Protein AF-A0AAD9V1A2-F1 (afdb_monomer_lite)

Foldseek 3Di:
DWDFDADPNDTDTDDPLNVVVVVLVVVLVVLVVQLVVLVVVLVCLVVPPDDPVVSVVVNVVSVVVNVVSVVVNLVSLLVVLVCVLVVSDDVVVNVVLLVVLVVVVDDSSVVSNVSSCVSCVVVLPDPVND

Structure (mmCIF, N/CA/C/O backbone):
data_AF-A0AAD9V1A2-F1
#
_entry.id   AF-A0AAD9V1A2-F1
#
loop_
_atom_site.group_PDB
_atom_site.id
_atom_site.type_symbol
_atom_site.label_atom_id
_atom_site.label_alt_id
_atom_site.label_comp_id
_atom_site.label_asym_id
_atom_site.label_entity_id
_atom_site.label_seq_id
_atom_site.pdbx_PDB_ins_code
_atom_site.Cartn_x
_atom_site.Cartn_y
_atom_site.Cartn_z
_atom_site.occupancy
_atom_site.B_iso_or_equiv
_atom_site.auth_seq_id
_atom_site.auth_comp_id
_atom_site.auth_asym_id
_atom_site.auth_atom_id
_atom_site.pdbx_PDB_model_num
ATOM 1 N N . LYS A 1 1 ? 13.854 -19.618 -16.081 1.00 59.56 1 LYS A N 1
ATOM 2 C CA . LYS A 1 1 ? 13.658 -21.042 -16.451 1.00 59.56 1 LYS A CA 1
ATOM 3 C C . LYS A 1 1 ? 12.156 -21.310 -16.576 1.00 59.56 1 LYS A C 1
ATOM 5 O O . LYS A 1 1 ? 11.429 -20.964 -15.648 1.00 59.56 1 LYS A O 1
ATOM 10 N N . LYS A 1 2 ? 11.681 -21.792 -17.730 1.00 68.19 2 LYS A N 1
ATOM 11 C CA . LYS A 1 2 ? 10.292 -22.248 -17.911 1.00 68.19 2 LYS A CA 1
ATOM 12 C C . LYS A 1 2 ? 10.254 -23.739 -17.581 1.00 68.19 2 LYS A C 1
ATOM 14 O O . LYS A 1 2 ? 11.145 -24.463 -18.012 1.00 68.19 2 LYS A O 1
ATOM 19 N N . VAL A 1 3 ? 9.283 -24.157 -16.782 1.00 76.81 3 VAL A N 1
ATOM 20 C CA . VAL A 1 3 ? 9.030 -25.558 -16.440 1.00 76.81 3 VAL A CA 1
ATOM 21 C C . VAL A 1 3 ? 7.668 -25.905 -17.019 1.00 76.81 3 VAL A C 1
ATOM 23 O O . VAL A 1 3 ? 6.683 -25.219 -16.740 1.00 76.81 3 VAL A O 1
ATOM 26 N N . VAL A 1 4 ? 7.623 -26.934 -17.858 1.00 75.62 4 VAL A N 1
ATOM 27 C CA . VAL A 1 4 ? 6.372 -27.445 -18.418 1.00 75.62 4 VAL A CA 1
ATOM 28 C C . VAL A 1 4 ? 5.762 -28.375 -17.379 1.00 75.62 4 VAL A C 1
ATOM 30 O O . VAL A 1 4 ? 6.415 -29.320 -16.943 1.00 75.62 4 VAL A O 1
ATOM 33 N N . VAL A 1 5 ? 4.534 -28.089 -16.953 1.00 74.06 5 VAL A N 1
ATOM 34 C CA . VAL A 1 5 ? 3.785 -28.939 -16.022 1.00 74.06 5 VAL A CA 1
ATOM 35 C C . VAL A 1 5 ? 2.540 -29.441 -16.734 1.00 74.06 5 VAL A C 1
ATOM 37 O O . VAL A 1 5 ? 1.787 -28.654 -17.308 1.00 74.06 5 VAL A O 1
ATOM 40 N N . GLU A 1 6 ? 2.328 -30.750 -16.709 1.00 71.06 6 GLU A N 1
ATOM 41 C CA . GLU A 1 6 ? 1.170 -31.402 -17.313 1.00 71.06 6 GLU A CA 1
ATOM 42 C C . GLU A 1 6 ? 0.162 -31.727 -16.205 1.00 71.06 6 GLU A C 1
ATOM 44 O O . GLU A 1 6 ? 0.483 -32.415 -15.238 1.00 71.06 6 GLU A O 1
ATOM 49 N N . LYS A 1 7 ? -1.042 -31.155 -16.297 1.00 68.31 7 LYS A N 1
ATOM 50 C CA . LYS A 1 7 ? -2.146 -31.415 -15.362 1.00 68.31 7 LYS A CA 1
ATOM 51 C C . LYS A 1 7 ? -3.432 -31.557 -16.176 1.00 68.31 7 LYS A C 1
ATOM 53 O O . LYS A 1 7 ? -3.716 -30.686 -16.998 1.00 68.31 7 LYS A O 1
ATOM 58 N N . ASP A 1 8 ? -4.159 -32.657 -15.992 1.00 74.56 8 ASP A N 1
ATOM 59 C CA . ASP A 1 8 ? -5.384 -33.006 -16.739 1.00 74.56 8 ASP A CA 1
ATOM 60 C C . ASP A 1 8 ? -5.214 -32.989 -18.273 1.00 74.56 8 ASP A C 1
ATOM 62 O O . ASP A 1 8 ? -6.032 -32.432 -19.004 1.00 74.56 8 ASP A O 1
ATOM 66 N N . GLY A 1 9 ? -4.094 -33.523 -18.778 1.00 72.88 9 GLY A N 1
ATOM 67 C CA . GLY A 1 9 ? -3.799 -33.574 -20.220 1.00 72.88 9 GLY A CA 1
ATOM 68 C C . GLY A 1 9 ? -3.498 -32.215 -20.868 1.00 72.88 9 GLY A C 1
ATOM 69 O O . GLY A 1 9 ? -3.314 -32.133 -22.080 1.00 72.88 9 GLY A O 1
ATOM 70 N N . ARG A 1 10 ? -3.426 -31.128 -20.083 1.00 64.00 10 ARG A N 1
ATOM 71 C CA . ARG A 1 10 ? -3.040 -29.795 -20.562 1.00 64.00 10 ARG A CA 1
ATOM 72 C C . ARG A 1 10 ? -1.620 -29.461 -20.112 1.00 64.00 10 ARG A C 1
ATOM 74 O O . ARG A 1 10 ? -1.360 -29.288 -18.920 1.00 64.00 10 ARG A O 1
ATOM 81 N N . LYS A 1 11 ? -0.710 -29.294 -21.076 1.00 72.00 11 LYS A N 1
ATOM 82 C CA . LYS A 1 11 ? 0.636 -28.751 -20.841 1.00 72.00 11 LYS A CA 1
ATOM 83 C C . LYS A 1 11 ? 0.536 -27.255 -20.550 1.00 72.00 11 LYS A C 1
ATOM 85 O O . LYS A 1 11 ? 0.084 -26.478 -21.389 1.00 72.00 11 LYS A O 1
ATOM 90 N N . LYS A 1 12 ? 0.940 -26.839 -19.349 1.00 75.69 12 LYS A N 1
ATOM 91 C CA . LYS A 1 12 ? 1.063 -25.429 -18.962 1.00 75.69 12 LYS A CA 1
ATOM 92 C C . LYS A 1 12 ? 2.522 -25.085 -18.723 1.00 75.69 12 LYS A C 1
ATOM 94 O O . LYS A 1 12 ? 3.166 -25.640 -17.836 1.00 75.69 12 LYS A O 1
ATOM 99 N N . ASP A 1 13 ? 2.988 -24.069 -19.434 1.00 77.69 13 ASP A N 1
ATOM 100 C CA . ASP A 1 13 ? 4.250 -23.418 -19.118 1.00 77.69 13 ASP A CA 1
ATOM 101 C C . ASP A 1 13 ? 4.099 -22.605 -17.830 1.00 77.69 13 ASP A C 1
ATOM 103 O O . ASP A 1 13 ? 3.322 -21.637 -17.741 1.00 77.69 13 ASP A O 1
ATOM 107 N N . ILE A 1 14 ? 4.864 -23.001 -16.820 1.00 78.62 14 ILE A N 1
ATOM 108 C CA . ILE A 1 14 ? 4.979 -22.308 -15.546 1.00 78.62 14 ILE A CA 1
ATOM 109 C C . ILE A 1 14 ? 6.377 -21.698 -15.465 1.00 78.62 14 ILE A C 1
ATOM 111 O O . ILE A 1 14 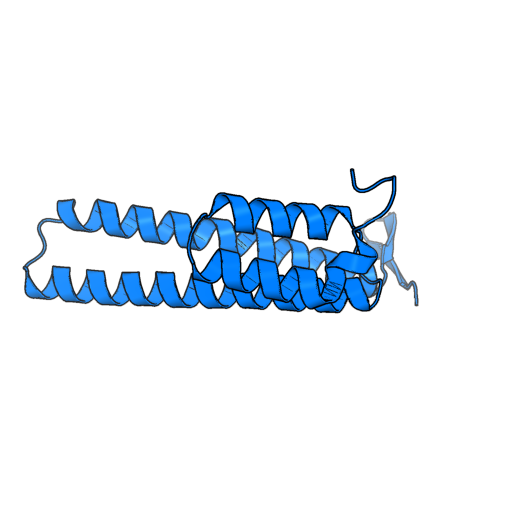? 7.393 -22.334 -15.736 1.00 78.62 14 ILE A O 1
ATOM 115 N N . SER A 1 15 ? 6.442 -20.420 -15.106 1.00 82.19 15 SER A N 1
ATOM 116 C CA . SER A 1 15 ? 7.697 -19.731 -14.822 1.00 82.19 15 SER A CA 1
ATOM 117 C C . SER A 1 15 ? 7.659 -19.193 -13.401 1.00 82.19 15 SER A C 1
ATOM 119 O O . SER A 1 15 ? 6.589 -18.848 -12.895 1.00 82.19 15 SER A O 1
ATOM 121 N N . PHE A 1 16 ? 8.829 -19.076 -12.770 1.00 77.62 16 PHE A N 1
ATOM 122 C CA . PHE A 1 16 ? 8.949 -18.438 -11.457 1.00 77.62 16 PHE A CA 1
ATOM 123 C C . PHE A 1 16 ? 8.300 -17.047 -11.449 1.00 77.62 16 PHE A C 1
ATOM 125 O O . PHE A 1 16 ? 7.512 -16.739 -10.562 1.00 77.62 16 PHE A O 1
ATOM 132 N N . ARG A 1 17 ? 8.515 -16.264 -12.518 1.00 75.19 17 ARG A N 1
ATOM 133 C CA . ARG A 1 17 ? 7.853 -14.970 -12.737 1.00 75.19 17 ARG A CA 1
ATOM 134 C C . ARG A 1 17 ? 6.327 -15.082 -12.653 1.00 75.19 17 ARG A C 1
ATOM 136 O O . ARG A 1 17 ? 5.707 -14.296 -11.954 1.00 75.19 17 ARG A O 1
ATOM 143 N N . LYS A 1 18 ? 5.719 -16.067 -13.323 1.00 78.19 18 LYS A N 1
ATOM 144 C CA . LYS A 1 18 ? 4.261 -16.281 -13.316 1.00 78.19 18 LYS A CA 1
ATOM 145 C C . LYS A 1 18 ? 3.737 -16.704 -11.941 1.00 78.19 18 LYS A C 1
ATOM 147 O O . LYS A 1 18 ? 2.662 -16.265 -11.550 1.00 78.19 18 LYS A O 1
ATOM 152 N N . ILE A 1 19 ? 4.478 -17.536 -11.205 1.00 82.44 19 ILE A N 1
ATOM 153 C CA . ILE A 1 19 ? 4.111 -17.931 -9.834 1.00 82.44 19 ILE A CA 1
ATOM 154 C C . ILE A 1 19 ? 4.161 -16.717 -8.905 1.00 82.44 19 ILE A C 1
ATOM 156 O O . ILE A 1 19 ? 3.186 -16.462 -8.201 1.00 82.44 19 ILE A O 1
ATOM 160 N N . LEU A 1 20 ? 5.264 -15.963 -8.942 1.00 75.00 20 LEU A N 1
ATOM 161 C CA . LEU A 1 20 ? 5.451 -14.773 -8.119 1.00 75.00 20 LEU A CA 1
ATOM 162 C C . LEU A 1 20 ? 4.359 -13.740 -8.409 1.00 75.00 20 LEU A C 1
ATOM 164 O O . LEU A 1 20 ? 3.678 -13.314 -7.487 1.00 75.00 20 LEU A O 1
ATOM 168 N N . LEU A 1 21 ? 4.106 -13.444 -9.688 1.00 73.88 21 LEU A N 1
ATOM 169 C CA . LEU A 1 21 ? 3.029 -12.552 -10.128 1.00 73.88 21 LEU A CA 1
ATOM 170 C C . LEU A 1 21 ? 1.660 -12.977 -9.591 1.00 73.88 21 LEU A C 1
ATOM 172 O O . LEU A 1 21 ? 0.952 -12.173 -8.992 1.00 73.88 21 LEU A O 1
ATOM 176 N N . ASN A 1 22 ? 1.296 -14.250 -9.765 1.00 77.19 22 ASN A N 1
ATOM 177 C CA . ASN A 1 22 ? 0.015 -14.767 -9.288 1.00 77.19 22 ASN A CA 1
ATOM 178 C C . ASN A 1 22 ? -0.106 -14.684 -7.763 1.00 77.19 22 ASN A C 1
ATOM 180 O O . ASN A 1 22 ? -1.202 -14.471 -7.247 1.00 77.19 22 ASN A O 1
ATOM 184 N N . ARG A 1 23 ? 0.999 -14.884 -7.034 1.00 78.81 23 ARG A N 1
ATOM 185 C CA . ARG A 1 23 ? 1.022 -14.756 -5.577 1.00 78.81 23 ARG A CA 1
ATOM 186 C C . ARG A 1 23 ? 0.862 -13.294 -5.165 1.00 78.81 23 ARG A C 1
ATOM 188 O O . ARG A 1 23 ? -0.049 -13.013 -4.397 1.00 78.81 23 ARG A O 1
ATOM 195 N N . CYS A 1 24 ? 1.653 -12.382 -5.730 1.00 71.31 24 CYS A N 1
ATOM 196 C CA . CYS A 1 24 ? 1.557 -10.942 -5.480 1.00 71.31 24 CYS A CA 1
ATOM 197 C C . CYS A 1 24 ? 0.143 -10.415 -5.760 1.00 71.31 24 CYS A C 1
ATOM 199 O O . CYS A 1 24 ? -0.424 -9.712 -4.931 1.00 71.31 24 CYS A O 1
ATOM 201 N N . GLN A 1 25 ? -0.472 -10.821 -6.876 1.00 69.69 25 GLN A N 1
ATOM 202 C CA . GLN A 1 25 ? -1.823 -10.384 -7.231 1.00 69.69 25 GLN A CA 1
ATOM 203 C C . GLN A 1 25 ? -2.893 -10.914 -6.264 1.00 69.69 25 GLN A C 1
ATOM 205 O O . GLN A 1 25 ? -3.870 -10.218 -5.990 1.00 69.69 25 GLN A O 1
ATOM 210 N N . LYS A 1 26 ? -2.732 -12.138 -5.746 1.00 75.25 26 LYS A N 1
ATOM 211 C CA . LYS A 1 26 ? -3.640 -12.694 -4.732 1.00 75.25 26 LYS A CA 1
ATOM 212 C C . LYS A 1 26 ? -3.522 -11.963 -3.400 1.00 75.25 26 LYS A C 1
ATOM 214 O O . LYS A 1 26 ? -4.555 -11.651 -2.820 1.00 75.25 26 LYS A O 1
ATOM 219 N N . GLU A 1 27 ? -2.303 -11.697 -2.936 1.00 71.38 27 GLU A N 1
ATOM 220 C CA . GLU A 1 27 ? -2.084 -10.985 -1.669 1.00 71.38 27 GLU A CA 1
ATOM 221 C C . GLU A 1 27 ? -2.617 -9.544 -1.755 1.00 71.38 27 GLU A C 1
ATOM 223 O O . GLU A 1 27 ? -3.433 -9.160 -0.925 1.00 71.38 27 GLU A O 1
ATOM 228 N N . PHE A 1 28 ? -2.318 -8.813 -2.839 1.00 68.06 28 PHE A N 1
ATOM 229 C CA . PHE A 1 28 ? -2.833 -7.452 -3.054 1.00 68.06 28 PHE A CA 1
ATOM 230 C C . PHE A 1 28 ? -4.372 -7.383 -3.036 1.00 68.06 28 PHE A C 1
ATOM 232 O O . PHE A 1 28 ? -4.965 -6.549 -2.356 1.00 68.06 28 PHE A O 1
ATOM 239 N N . LYS A 1 29 ? -5.050 -8.297 -3.747 1.00 69.25 29 LYS A N 1
ATOM 240 C CA . LYS A 1 29 ? -6.525 -8.337 -3.783 1.00 69.25 29 LYS A CA 1
ATOM 241 C C . LYS A 1 29 ? -7.146 -8.736 -2.444 1.00 69.25 29 LYS A C 1
ATOM 243 O O . LYS A 1 29 ? -8.232 -8.263 -2.122 1.00 69.25 29 LYS A O 1
ATOM 248 N N . LYS A 1 30 ? -6.486 -9.615 -1.686 1.00 70.06 30 LYS A N 1
ATOM 249 C CA . LYS A 1 30 ? -6.959 -10.085 -0.378 1.00 70.06 30 LYS A CA 1
ATOM 250 C C . LYS A 1 30 ? -6.938 -8.967 0.668 1.00 70.06 30 LYS A C 1
ATOM 252 O O . LYS A 1 30 ? -7.799 -8.947 1.541 1.00 70.06 30 LYS A O 1
ATOM 257 N N . GLU A 1 31 ? -5.993 -8.036 0.587 1.00 63.03 31 GLU A N 1
ATOM 258 C CA . GLU A 1 31 ? -5.879 -6.950 1.568 1.00 63.03 31 GLU A CA 1
ATOM 259 C C . GLU A 1 31 ? -6.935 -5.854 1.399 1.00 63.03 31 GLU A C 1
ATOM 261 O O . GLU A 1 31 ? -7.469 -5.377 2.402 1.00 63.03 31 GLU A O 1
ATOM 266 N N . ASN A 1 32 ? -7.333 -5.531 0.164 1.00 60.78 32 ASN A N 1
ATOM 267 C CA . ASN A 1 32 ? -8.362 -4.512 -0.086 1.00 60.78 32 ASN A CA 1
ATOM 268 C C . ASN A 1 32 ? -9.743 -4.873 0.497 1.00 60.78 32 ASN A C 1
ATOM 270 O O . ASN A 1 32 ? -10.552 -3.979 0.739 1.00 60.78 32 ASN A O 1
ATOM 274 N N . SER A 1 33 ? -10.026 -6.155 0.763 1.00 66.69 33 SER A N 1
ATOM 275 C CA . SER A 1 33 ? -11.268 -6.561 1.437 1.00 66.69 33 SER A CA 1
ATOM 276 C C . SER A 1 33 ? -11.203 -6.456 2.961 1.00 66.69 33 SER A C 1
ATOM 278 O O . SER A 1 33 ? -12.234 -6.262 3.594 1.00 66.69 33 SER A O 1
ATOM 280 N N . ILE A 1 34 ? -10.016 -6.579 3.563 1.00 70.25 34 ILE A N 1
ATOM 281 C CA . ILE A 1 34 ? -9.869 -6.670 5.024 1.00 70.25 34 ILE A CA 1
ATOM 282 C C . ILE A 1 34 ? -10.169 -5.324 5.683 1.00 70.25 34 ILE A C 1
ATOM 284 O O . ILE A 1 34 ? -10.946 -5.268 6.630 1.00 70.25 34 ILE A O 1
ATOM 288 N N . GLU A 1 35 ? -9.607 -4.239 5.151 1.00 69.25 35 GLU A N 1
ATOM 289 C CA . GLU A 1 35 ? -9.830 -2.885 5.670 1.00 69.25 35 GLU A CA 1
ATOM 290 C C . GLU A 1 35 ? -11.317 -2.504 5.624 1.00 69.25 35 GLU A C 1
ATOM 292 O O . GLU A 1 35 ? -11.870 -2.016 6.607 1.00 69.25 35 GLU A O 1
ATOM 297 N N . LYS A 1 36 ? -11.998 -2.833 4.517 1.00 74.88 36 LYS A N 1
ATOM 298 C CA . LYS A 1 36 ? -13.438 -2.606 4.365 1.00 74.88 36 LYS A CA 1
ATOM 299 C C . LYS A 1 36 ? -14.251 -3.393 5.398 1.00 74.88 36 LYS A C 1
ATOM 301 O O . LYS A 1 36 ? -15.076 -2.805 6.087 1.00 74.88 36 LYS A O 1
ATOM 306 N N . THR A 1 37 ? -13.967 -4.686 5.565 1.00 78.94 37 THR A N 1
ATOM 307 C CA . THR A 1 37 ? -14.654 -5.533 6.553 1.00 78.94 37 THR A CA 1
ATOM 308 C C . THR A 1 37 ? -14.421 -5.067 7.992 1.00 78.94 37 THR A C 1
ATOM 310 O O . THR A 1 37 ? -15.317 -5.185 8.823 1.00 78.94 37 THR A O 1
ATOM 313 N N . ILE A 1 38 ? -13.236 -4.548 8.324 1.00 76.75 38 ILE A N 1
ATOM 314 C CA . ILE A 1 38 ? -12.969 -4.039 9.676 1.00 76.75 38 ILE A CA 1
ATOM 315 C C . ILE A 1 38 ? -13.706 -2.713 9.914 1.00 76.75 38 ILE A C 1
ATOM 317 O O . ILE A 1 38 ? -14.286 -2.534 10.983 1.00 76.75 38 ILE A O 1
ATOM 321 N N . ASN A 1 39 ? -13.755 -1.822 8.920 1.00 75.88 39 ASN A N 1
ATOM 322 C CA . ASN A 1 39 ? -14.507 -0.568 9.019 1.00 75.88 39 ASN A CA 1
ATOM 323 C C . ASN A 1 39 ? -16.021 -0.804 9.151 1.00 75.88 39 ASN A C 1
ATOM 325 O O . ASN A 1 39 ? -16.670 -0.147 9.961 1.00 75.88 39 ASN A O 1
ATOM 329 N N . GLU A 1 40 ? -16.572 -1.778 8.420 1.00 83.12 40 GLU A N 1
ATOM 330 C CA . GLU A 1 40 ? -17.968 -2.218 8.575 1.00 83.12 40 GLU A CA 1
ATOM 331 C C . GLU A 1 40 ? -18.225 -2.733 10.003 1.00 83.12 40 GLU A C 1
ATOM 333 O O . GLU A 1 40 ? -19.148 -2.278 10.673 1.00 83.12 40 GLU A O 1
ATOM 338 N N . LYS A 1 41 ? -17.337 -3.584 10.536 1.00 82.06 41 LYS A N 1
ATOM 339 C CA . LYS A 1 41 ? -17.435 -4.072 11.923 1.00 82.06 41 LYS A CA 1
ATOM 340 C C . LYS A 1 41 ? -17.347 -2.958 12.970 1.00 82.06 41 LYS A C 1
ATOM 342 O O . LYS A 1 41 ? -18.018 -3.048 13.995 1.00 82.06 41 LYS A O 1
ATOM 347 N N . LEU A 1 42 ? -16.524 -1.932 12.741 1.00 78.12 42 LEU A N 1
ATOM 348 C CA . LEU A 1 42 ? -16.439 -0.758 13.618 1.00 78.12 42 LEU A CA 1
ATOM 349 C C . LEU A 1 42 ? -17.753 0.029 13.638 1.00 78.12 42 LEU A C 1
ATOM 351 O O . LEU A 1 42 ? -18.169 0.471 14.707 1.00 78.12 42 LEU A O 1
ATOM 355 N N . ALA A 1 43 ? -18.410 0.183 12.485 1.00 79.25 43 ALA A N 1
ATOM 356 C CA . ALA A 1 43 ? -19.714 0.835 12.399 1.00 79.25 43 ALA A CA 1
ATOM 357 C C . ALA A 1 43 ? -20.804 0.021 13.120 1.00 79.25 43 ALA A C 1
ATOM 359 O O . ALA A 1 43 ? -21.614 0.585 13.857 1.00 79.25 43 ALA A O 1
ATOM 360 N N . ASP A 1 44 ? -20.775 -1.306 12.983 1.00 83.69 44 ASP A N 1
ATOM 361 C CA . ASP A 1 44 ? -21.764 -2.201 13.591 1.00 83.69 44 ASP A CA 1
ATOM 362 C C . ASP A 1 44 ? -21.618 -2.341 15.114 1.00 83.69 44 ASP A C 1
ATOM 364 O O . ASP A 1 44 ? -22.598 -2.632 15.801 1.00 83.69 44 ASP A O 1
ATOM 368 N N . LEU A 1 45 ? -20.418 -2.126 15.670 1.00 81.44 45 LEU A N 1
ATOM 369 C CA . LEU A 1 45 ? -20.164 -2.229 17.114 1.00 81.44 45 LEU A CA 1
ATOM 370 C C . LEU A 1 45 ? -21.048 -1.301 17.953 1.00 81.44 45 LEU A C 1
ATOM 372 O O . LEU A 1 45 ? -21.445 -1.677 19.055 1.00 81.44 45 LEU A O 1
ATOM 376 N N . VAL A 1 46 ? -21.382 -0.117 17.430 1.00 72.31 46 VAL A N 1
ATOM 377 C CA . VAL A 1 46 ? -22.210 0.879 18.131 1.00 72.31 46 VAL A CA 1
ATOM 378 C C . VAL A 1 46 ? -23.634 0.355 18.368 1.00 72.31 46 VAL A C 1
ATOM 380 O O . VAL A 1 46 ? -24.280 0.731 19.341 1.00 72.31 46 VAL A O 1
ATOM 383 N N . ASN A 1 47 ? -24.100 -0.583 17.539 1.00 78.50 47 ASN A N 1
ATOM 384 C CA . ASN A 1 47 ? -25.452 -1.139 17.608 1.00 78.50 47 ASN A CA 1
ATOM 385 C C . ASN A 1 47 ? -25.562 -2.400 18.487 1.00 78.50 47 ASN A C 1
ATOM 387 O O . ASN A 1 47 ? -26.650 -2.952 18.631 1.00 78.50 47 ASN A O 1
ATOM 391 N N . GLN A 1 48 ? -24.462 -2.882 19.079 1.00 81.56 48 GLN A N 1
ATOM 392 C CA . GLN A 1 48 ? -24.434 -4.169 19.794 1.00 81.56 48 GLN A CA 1
ATOM 393 C C . GLN A 1 48 ? -24.874 -4.094 21.266 1.00 81.56 48 GLN A C 1
ATOM 395 O O . GLN A 1 48 ? -24.893 -5.124 21.937 1.00 81.56 48 GLN A O 1
ATOM 400 N N . GLY A 1 49 ? -25.215 -2.908 21.787 1.00 80.62 49 GLY A N 1
ATOM 401 C CA . GLY A 1 49 ? -25.688 -2.751 23.172 1.00 80.62 49 GLY A CA 1
ATOM 402 C C . GLY A 1 49 ? -24.677 -3.205 24.235 1.00 80.62 49 GLY A C 1
ATOM 403 O O . GLY A 1 49 ? -25.068 -3.646 25.315 1.00 80.62 49 GLY A O 1
ATOM 404 N N . LEU A 1 50 ? -23.381 -3.152 23.915 1.00 83.69 50 LEU A N 1
ATOM 405 C CA . LEU A 1 50 ? -22.297 -3.556 24.809 1.00 83.69 50 LEU A CA 1
ATOM 406 C C . LEU A 1 50 ? -22.143 -2.572 25.974 1.00 83.69 50 LEU A C 1
ATOM 408 O O . LEU A 1 50 ? -22.462 -1.389 25.859 1.00 83.69 50 LEU A O 1
ATOM 412 N N . LYS A 1 51 ? -21.587 -3.057 27.089 1.00 88.38 51 LYS A N 1
ATOM 413 C CA . LYS A 1 51 ? -21.133 -2.181 28.177 1.00 88.38 51 LYS A CA 1
ATOM 414 C C . LYS A 1 51 ? -19.991 -1.291 27.683 1.00 88.38 51 LYS A C 1
ATOM 416 O O . LYS A 1 51 ? -19.164 -1.746 26.895 1.00 88.38 51 LYS A O 1
ATOM 421 N N . GLU A 1 52 ? -19.910 -0.069 28.206 1.00 86.81 52 GLU A N 1
ATOM 422 C CA . GLU A 1 52 ? -18.950 0.952 27.758 1.00 86.81 52 GLU A CA 1
ATOM 423 C C . GLU A 1 52 ? -17.498 0.445 27.739 1.00 86.81 52 GLU A C 1
ATOM 425 O O . GLU A 1 52 ? -16.811 0.569 26.731 1.00 86.81 52 GLU A O 1
ATOM 430 N N . GLU A 1 53 ? -17.044 -0.221 28.805 1.00 89.38 53 GLU A N 1
ATOM 431 C CA . GLU A 1 53 ? -15.676 -0.761 28.882 1.00 89.38 53 GLU A CA 1
ATOM 432 C C . GLU A 1 53 ? -15.384 -1.812 27.798 1.00 89.38 53 GLU A C 1
ATOM 434 O O . GLU A 1 53 ? -14.305 -1.828 27.201 1.00 89.38 53 GLU A O 1
ATOM 439 N N . GLU A 1 54 ? -16.351 -2.686 27.511 1.00 89.25 54 GLU A N 1
ATOM 440 C CA . GLU A 1 54 ? -16.206 -3.724 26.490 1.00 89.25 54 GLU A CA 1
ATOM 441 C C . GLU A 1 54 ? -16.253 -3.126 25.078 1.00 89.25 54 GLU A C 1
ATOM 443 O O . GLU A 1 54 ? -15.488 -3.539 24.203 1.00 89.25 54 GLU A O 1
ATOM 448 N N . LEU A 1 55 ? -17.105 -2.119 24.866 1.00 87.81 55 LEU A N 1
ATOM 449 C CA . LEU A 1 55 ? -17.191 -1.379 23.613 1.00 87.81 55 LEU A CA 1
ATOM 450 C C . LEU A 1 55 ? -15.870 -0.666 23.301 1.00 87.81 55 LEU A C 1
ATOM 452 O O . LEU A 1 55 ? -15.350 -0.808 22.192 1.00 87.81 55 LEU A O 1
ATOM 456 N N . GLN A 1 56 ? -15.300 0.046 24.278 1.00 88.50 56 GLN A N 1
ATOM 457 C CA . GLN A 1 56 ? -14.019 0.737 24.113 1.00 88.50 56 GLN A CA 1
ATOM 458 C C . GLN A 1 56 ? -12.889 -0.247 23.812 1.00 88.50 56 GLN A C 1
ATOM 460 O O . GLN A 1 56 ? -12.131 -0.039 22.864 1.00 88.50 56 GLN A O 1
ATOM 465 N N . LYS A 1 57 ? -12.818 -1.368 24.541 1.00 90.88 57 LYS A N 1
ATOM 466 C CA . LYS A 1 57 ? -11.816 -2.407 24.281 1.00 90.88 57 LYS A CA 1
ATOM 467 C C . LYS A 1 57 ? -11.925 -2.964 22.858 1.00 90.88 57 LYS A C 1
ATOM 469 O O . LYS A 1 57 ? -10.930 -3.010 22.142 1.00 90.88 57 LYS A O 1
ATOM 474 N N . ARG A 1 58 ? -13.133 -3.334 22.413 1.00 88.56 58 ARG A N 1
ATOM 475 C CA . ARG A 1 58 ? -13.344 -3.851 21.048 1.00 88.56 58 ARG A CA 1
ATOM 476 C C . ARG A 1 58 ? -13.025 -2.809 19.976 1.00 88.56 58 ARG A C 1
ATOM 478 O O . ARG A 1 58 ? -12.530 -3.172 18.912 1.00 88.56 58 ARG A O 1
ATOM 485 N N . LYS A 1 59 ? -13.297 -1.529 20.240 1.00 86.56 59 LYS A N 1
ATOM 486 C CA . LYS A 1 59 ? -12.965 -0.435 19.322 1.00 86.56 59 LYS A CA 1
ATOM 487 C C . LYS A 1 59 ? -11.453 -0.300 19.142 1.00 86.56 59 LYS A C 1
ATOM 489 O O . LYS A 1 59 ? -11.008 -0.220 18.001 1.00 86.56 59 LYS A O 1
ATOM 494 N N . ILE A 1 60 ? -10.688 -0.339 20.235 1.00 90.00 60 ILE A N 1
ATOM 495 C CA . ILE A 1 60 ? -9.217 -0.312 20.203 1.00 90.00 60 ILE A CA 1
ATOM 496 C C . ILE A 1 60 ? -8.682 -1.524 19.428 1.00 90.00 60 ILE A C 1
ATOM 498 O O . ILE A 1 60 ? -7.935 -1.350 18.468 1.00 90.00 60 ILE A O 1
ATOM 502 N N . ASP A 1 61 ? -9.145 -2.735 19.755 1.00 90.06 61 ASP A N 1
ATOM 503 C CA . ASP A 1 61 ? -8.697 -3.968 19.089 1.00 90.06 61 ASP A CA 1
ATOM 504 C C . ASP A 1 61 ? -8.966 -3.949 17.572 1.00 90.06 61 ASP A C 1
ATOM 506 O O . ASP A 1 61 ? -8.163 -4.453 16.779 1.00 90.06 61 ASP A O 1
ATOM 510 N N . LEU A 1 62 ? -10.102 -3.389 17.136 1.00 87.00 62 LEU A N 1
ATOM 511 C CA . LEU A 1 62 ? -10.403 -3.244 15.710 1.00 87.00 62 LEU A CA 1
ATOM 512 C C . LEU A 1 62 ? -9.575 -2.139 15.054 1.00 87.00 62 LEU A C 1
ATOM 514 O O . LEU A 1 62 ? -9.105 -2.341 13.936 1.00 87.00 62 LEU A O 1
ATOM 518 N N . GLN A 1 63 ? -9.370 -0.999 15.718 1.00 85.25 63 GLN A N 1
ATOM 519 C CA . GLN A 1 63 ? -8.506 0.069 15.207 1.00 85.25 63 GLN A CA 1
ATOM 520 C C . GLN A 1 63 ? -7.073 -0.433 14.994 1.00 85.25 63 GLN A C 1
ATOM 522 O O . GLN A 1 63 ? -6.501 -0.209 13.926 1.00 85.25 63 GLN A O 1
ATOM 527 N N . ASP A 1 64 ? -6.527 -1.203 15.934 1.00 89.75 64 ASP A N 1
ATOM 528 C CA . ASP A 1 64 ? -5.209 -1.825 15.792 1.00 89.75 64 ASP A CA 1
ATOM 529 C C . ASP A 1 64 ? -5.143 -2.775 14.589 1.00 89.75 64 ASP A C 1
ATOM 531 O O . ASP A 1 64 ? -4.161 -2.774 13.835 1.00 89.75 64 ASP A O 1
ATOM 535 N N . GLN A 1 65 ? -6.207 -3.547 14.346 1.00 87.50 65 GLN A N 1
ATOM 536 C CA . GLN A 1 65 ? -6.307 -4.398 13.158 1.00 87.50 65 GLN A CA 1
ATOM 537 C C . GLN A 1 65 ? -6.354 -3.584 11.860 1.00 87.50 65 GLN A C 1
ATOM 539 O O . GLN A 1 65 ? -5.693 -3.975 10.894 1.00 87.50 65 GLN A O 1
ATOM 544 N N . VAL A 1 66 ? -7.066 -2.447 11.828 1.00 83.81 66 VAL A N 1
ATOM 545 C CA . VAL A 1 66 ? -7.048 -1.525 10.675 1.00 83.81 66 VAL A CA 1
ATOM 546 C C . VAL A 1 66 ? -5.628 -1.029 10.427 1.00 83.81 66 VAL A C 1
ATOM 548 O O . VAL A 1 66 ? -5.109 -1.177 9.320 1.00 83.81 66 VAL A O 1
ATOM 551 N N . HIS A 1 67 ? -4.963 -0.499 11.456 1.00 86.56 67 HIS A N 1
ATOM 552 C CA . HIS A 1 67 ? -3.601 0.019 11.336 1.00 86.56 67 HIS A CA 1
ATOM 553 C C . HIS A 1 67 ? -2.611 -1.059 10.881 1.00 86.56 67 HIS A C 1
ATOM 555 O O . HIS A 1 67 ? -1.725 -0.803 10.060 1.00 86.56 67 HIS A O 1
ATOM 561 N N . GLN A 1 68 ? -2.738 -2.290 11.378 1.00 88.06 68 GLN A N 1
ATOM 562 C CA . GLN A 1 68 ? -1.883 -3.395 10.952 1.00 88.06 68 GLN A CA 1
ATOM 563 C C . GLN A 1 68 ? -2.149 -3.808 9.498 1.00 88.06 68 GLN A C 1
ATOM 565 O O . GLN A 1 68 ? -1.192 -4.034 8.752 1.00 88.06 68 GLN A O 1
ATOM 570 N N . ALA A 1 69 ? -3.417 -3.876 9.083 1.00 84.56 69 ALA A N 1
ATOM 571 C CA . ALA A 1 69 ? -3.787 -4.170 7.702 1.00 84.56 69 ALA A CA 1
ATOM 572 C C . ALA A 1 69 ? -3.247 -3.094 6.749 1.00 84.56 69 ALA A C 1
ATOM 574 O O . ALA A 1 69 ? -2.582 -3.427 5.770 1.00 84.56 69 ALA A O 1
ATOM 575 N N . LYS A 1 70 ? -3.431 -1.812 7.085 1.00 86.31 70 LYS A N 1
ATOM 576 C CA . LYS A 1 70 ? -2.948 -0.682 6.285 1.00 86.31 70 LYS A CA 1
ATOM 577 C C . LYS A 1 70 ? -1.429 -0.701 6.121 1.00 86.31 70 LYS A C 1
ATOM 579 O O . LYS A 1 70 ? -0.939 -0.651 4.994 1.00 86.31 70 LYS A O 1
ATOM 584 N N . ARG A 1 71 ? -0.675 -0.872 7.216 1.00 89.38 71 ARG A N 1
ATOM 585 C CA . ARG A 1 71 ? 0.797 -0.988 7.162 1.00 89.38 71 ARG A CA 1
ATOM 586 C C . ARG A 1 71 ? 1.256 -2.109 6.234 1.00 89.38 71 ARG A C 1
ATOM 588 O O . ARG A 1 71 ? 2.205 -1.927 5.473 1.00 89.38 71 ARG A O 1
ATOM 595 N N . ARG A 1 72 ? 0.577 -3.257 6.271 1.00 87.38 72 ARG A N 1
ATOM 596 C CA . ARG A 1 72 ? 0.887 -4.391 5.395 1.00 87.38 72 ARG A CA 1
ATOM 597 C C . ARG A 1 72 ? 0.598 -4.066 3.930 1.00 87.38 72 ARG A C 1
ATOM 599 O O . ARG A 1 72 ? 1.459 -4.318 3.093 1.00 87.38 72 ARG A O 1
ATOM 606 N N . THR A 1 73 ? -0.545 -3.448 3.630 1.00 85.62 73 THR A N 1
ATOM 607 C CA . THR A 1 73 ? -0.893 -3.010 2.270 1.00 85.62 73 THR A CA 1
ATOM 608 C C . THR A 1 73 ? 0.142 -2.038 1.707 1.00 85.62 73 THR A C 1
ATOM 610 O O . THR A 1 73 ? 0.640 -2.246 0.600 1.00 85.62 73 THR A O 1
ATOM 613 N N . LEU A 1 74 ? 0.519 -1.006 2.469 1.00 89.75 74 LEU A N 1
ATOM 614 C CA . LEU A 1 74 ? 1.515 -0.024 2.029 1.00 89.75 74 LEU A CA 1
ATOM 615 C C . LEU A 1 74 ? 2.889 -0.676 1.808 1.00 89.75 74 LEU A C 1
ATOM 617 O O . LEU A 1 74 ? 3.520 -0.445 0.777 1.00 89.75 74 LEU A O 1
ATOM 621 N N . GLY A 1 75 ? 3.321 -1.555 2.719 1.00 91.38 75 GLY A N 1
ATOM 622 C CA . GLY A 1 75 ? 4.553 -2.331 2.554 1.00 91.38 75 GLY A CA 1
ATOM 623 C C . GLY A 1 75 ? 4.529 -3.235 1.316 1.00 91.38 75 GLY A C 1
ATOM 624 O O . GLY A 1 75 ? 5.518 -3.317 0.588 1.00 91.38 75 GLY A O 1
ATOM 625 N N . ASN A 1 76 ? 3.386 -3.856 1.020 1.00 87.25 76 ASN A N 1
ATOM 626 C CA . ASN A 1 76 ? 3.209 -4.675 -0.175 1.00 87.25 76 ASN A CA 1
ATOM 627 C C . ASN A 1 76 ? 3.299 -3.845 -1.460 1.00 87.25 76 ASN A C 1
ATOM 629 O O . ASN A 1 76 ? 3.928 -4.291 -2.418 1.00 87.25 76 ASN A O 1
ATOM 633 N N . ILE A 1 77 ? 2.747 -2.629 -1.484 1.00 89.75 77 ILE A N 1
ATOM 634 C CA . ILE A 1 77 ? 2.882 -1.723 -2.635 1.00 89.75 77 ILE A CA 1
ATOM 635 C C . ILE A 1 77 ? 4.348 -1.325 -2.859 1.00 89.75 77 ILE A C 1
ATOM 637 O O . ILE A 1 77 ? 4.824 -1.372 -3.995 1.00 89.75 77 ILE A O 1
ATOM 641 N N . GLN A 1 78 ? 5.094 -1.015 -1.794 1.00 92.62 78 GLN A N 1
ATOM 642 C CA . GLN A 1 78 ? 6.533 -0.734 -1.898 1.00 92.62 78 GLN A CA 1
ATOM 643 C C . GLN A 1 78 ? 7.305 -1.937 -2.453 1.00 92.62 78 GLN A C 1
ATOM 645 O O . GLN A 1 78 ? 8.097 -1.802 -3.385 1.00 92.62 78 GLN A O 1
ATOM 650 N N . PHE A 1 79 ? 7.018 -3.139 -1.949 1.00 90.50 79 PHE A N 1
ATOM 651 C CA . PHE A 1 79 ? 7.637 -4.368 -2.442 1.00 90.50 79 PHE A CA 1
ATOM 652 C C . PHE A 1 79 ? 7.334 -4.629 -3.928 1.00 90.50 79 PHE A C 1
ATOM 654 O O . PHE A 1 79 ? 8.219 -5.020 -4.688 1.00 90.50 79 PHE A O 1
ATOM 661 N N . ILE A 1 80 ? 6.099 -4.376 -4.368 1.00 87.31 80 ILE A N 1
ATOM 662 C CA . ILE A 1 80 ? 5.701 -4.455 -5.780 1.00 87.31 80 ILE A CA 1
ATOM 663 C C . ILE A 1 80 ? 6.526 -3.472 -6.629 1.00 87.31 80 ILE A C 1
ATOM 6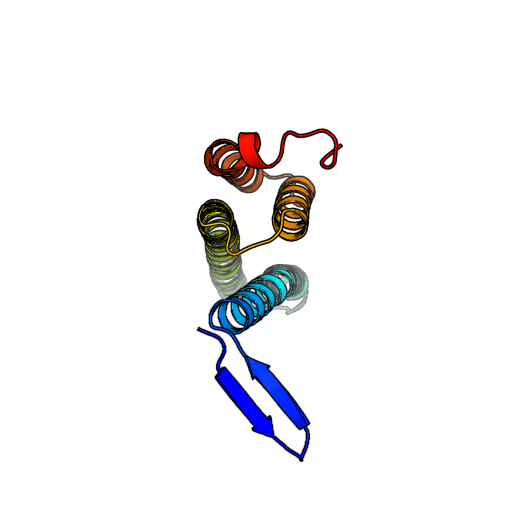65 O O . ILE A 1 80 ? 7.013 -3.860 -7.692 1.00 87.31 80 ILE A O 1
ATOM 669 N N . GLY A 1 81 ? 6.759 -2.247 -6.149 1.00 92.06 81 GLY A N 1
ATOM 670 C CA . GLY A 1 81 ? 7.658 -1.284 -6.795 1.00 92.06 81 GLY A CA 1
ATOM 671 C C . GLY A 1 81 ? 9.069 -1.836 -7.021 1.00 92.06 81 GLY A C 1
ATOM 672 O O . GLY A 1 81 ? 9.592 -1.771 -8.135 1.00 92.06 81 GLY A O 1
ATOM 673 N N . GLU A 1 82 ? 9.653 -2.481 -6.011 1.00 92.94 82 GLU A N 1
ATOM 674 C CA . GLU A 1 82 ? 10.973 -3.116 -6.136 1.00 92.94 82 GLU A CA 1
ATOM 675 C C . GLU A 1 82 ? 10.972 -4.281 -7.145 1.00 92.94 82 GLU A C 1
ATOM 677 O O . GLU A 1 82 ? 11.897 -4.428 -7.947 1.00 92.94 82 GLU A O 1
ATOM 682 N N . LEU A 1 83 ? 9.903 -5.084 -7.197 1.00 88.38 83 LEU A N 1
ATOM 683 C CA . LEU A 1 83 ? 9.761 -6.133 -8.217 1.00 88.38 83 LEU A CA 1
ATOM 684 C C . LEU A 1 83 ? 9.651 -5.559 -9.640 1.00 88.38 83 LEU A C 1
ATOM 686 O O . LEU A 1 83 ? 10.163 -6.154 -10.597 1.00 88.38 83 LEU A O 1
ATOM 690 N N . PHE A 1 84 ? 8.982 -4.416 -9.806 1.00 88.12 84 PHE A N 1
ATOM 691 C CA . PHE A 1 84 ? 8.905 -3.728 -11.094 1.00 88.12 84 PHE A CA 1
ATOM 692 C C . PHE A 1 84 ? 10.267 -3.194 -11.539 1.00 88.12 84 PHE A C 1
ATOM 694 O O . PHE A 1 84 ? 10.643 -3.389 -12.697 1.00 88.12 84 PHE A O 1
ATOM 701 N N . LYS A 1 85 ? 11.051 -2.627 -10.617 1.00 90.25 85 LYS A N 1
ATOM 702 C CA . LYS A 1 85 ? 12.435 -2.198 -10.870 1.00 90.25 85 LYS A CA 1
ATOM 703 C C . LYS A 1 85 ? 13.311 -3.344 -11.389 1.00 90.25 85 LYS A C 1
ATOM 705 O O . LYS A 1 85 ? 14.100 -3.158 -12.312 1.00 90.25 85 LYS A O 1
ATOM 710 N N . LEU A 1 86 ? 13.087 -4.565 -10.894 1.00 88.94 86 LEU A N 1
ATOM 711 C CA . LEU A 1 86 ? 13.722 -5.801 -11.381 1.00 88.94 86 LEU A CA 1
ATOM 712 C C . LEU A 1 86 ? 13.111 -6.357 -12.686 1.00 88.94 86 LEU A C 1
ATOM 714 O O . LEU A 1 86 ? 13.379 -7.496 -13.074 1.00 88.94 86 LEU A O 1
ATOM 718 N N . LYS A 1 87 ? 12.262 -5.579 -13.367 1.00 85.75 87 LYS A N 1
ATOM 719 C CA . LYS A 1 87 ? 11.558 -5.929 -14.611 1.00 85.75 87 LYS A CA 1
ATOM 720 C C . LYS A 1 87 ? 10.724 -7.210 -14.500 1.00 85.75 87 LYS A C 1
ATOM 722 O O . LYS A 1 87 ? 10.485 -7.887 -15.504 1.00 85.75 87 LYS A O 1
ATOM 727 N N . MET A 1 88 ? 10.251 -7.553 -13.296 1.00 83.44 88 MET A N 1
ATOM 728 C CA . MET A 1 88 ? 9.432 -8.748 -13.036 1.00 83.44 88 MET A CA 1
ATOM 729 C C . MET A 1 88 ? 7.931 -8.498 -13.213 1.00 83.44 88 MET A C 1
ATOM 731 O O . MET A 1 88 ? 7.176 -9.440 -13.475 1.00 83.44 88 MET A O 1
ATOM 735 N N . LEU A 1 89 ? 7.513 -7.237 -13.132 1.00 82.12 89 LEU A N 1
ATOM 736 C CA . LEU A 1 89 ? 6.136 -6.782 -13.311 1.00 82.12 89 LEU A CA 1
ATOM 737 C C . LEU A 1 89 ? 5.981 -5.986 -14.613 1.00 82.12 89 LEU A C 1
ATOM 739 O O . LEU A 1 89 ? 6.964 -5.691 -15.291 1.00 82.12 89 LEU A O 1
ATOM 743 N N . THR A 1 90 ? 4.739 -5.688 -14.978 1.00 83.25 90 THR A N 1
ATOM 744 C CA . THR A 1 90 ? 4.380 -4.802 -16.094 1.00 83.25 90 THR A CA 1
ATOM 745 C C . THR A 1 90 ? 3.893 -3.462 -15.557 1.00 83.25 90 THR A C 1
ATOM 747 O O . THR A 1 90 ? 3.330 -3.417 -14.466 1.00 83.25 90 THR A O 1
ATOM 750 N N . GLU A 1 91 ? 4.018 -2.401 -16.351 1.00 86.44 91 GLU A N 1
ATOM 751 C CA . GLU A 1 91 ? 3.610 -1.034 -15.979 1.00 86.44 91 GLU A CA 1
ATOM 752 C C . GLU A 1 91 ? 2.147 -0.934 -15.535 1.00 86.44 91 GLU A C 1
ATOM 754 O O . GLU A 1 91 ? 1.855 -0.249 -14.563 1.00 86.44 91 GLU A O 1
ATOM 759 N N . SER A 1 92 ? 1.236 -1.688 -16.166 1.00 84.44 92 SER A N 1
ATOM 760 C CA . SER A 1 92 ? -0.186 -1.724 -15.782 1.00 84.44 92 SER A CA 1
ATOM 761 C C . SER A 1 92 ? -0.401 -2.001 -14.288 1.00 84.44 92 SER A C 1
ATOM 763 O O . SER A 1 92 ? -1.253 -1.368 -13.680 1.00 84.44 92 SER A O 1
ATOM 765 N N . ILE A 1 93 ? 0.410 -2.870 -13.673 1.00 83.88 93 ILE A N 1
ATOM 766 C CA . ILE A 1 93 ? 0.298 -3.172 -12.237 1.00 83.88 93 ILE A CA 1
ATOM 767 C C . ILE A 1 93 ? 0.721 -1.960 -11.395 1.00 83.88 93 ILE A C 1
ATOM 769 O O . ILE A 1 93 ? 0.152 -1.712 -10.334 1.00 83.88 93 ILE A O 1
ATOM 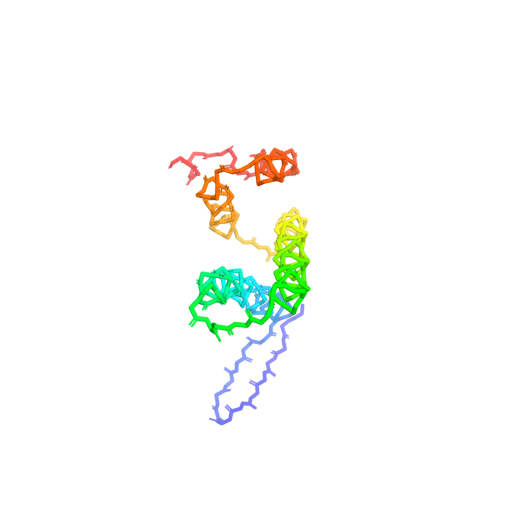773 N N . MET A 1 94 ? 1.715 -1.198 -11.859 1.00 89.56 94 MET A N 1
ATOM 774 C CA . MET A 1 94 ? 2.194 -0.018 -11.144 1.00 89.56 94 MET A CA 1
ATOM 775 C C . MET A 1 94 ? 1.209 1.141 -11.228 1.00 89.56 94 MET A C 1
ATOM 777 O O . MET A 1 94 ? 0.997 1.817 -10.223 1.00 89.56 94 MET A O 1
ATOM 781 N N . HIS A 1 95 ? 0.570 1.330 -12.384 1.00 89.56 95 HIS A N 1
ATOM 782 C CA . HIS A 1 95 ? -0.514 2.298 -12.523 1.00 89.56 95 HIS A CA 1
ATOM 783 C C . HIS A 1 95 ? -1.687 1.958 -11.598 1.00 89.56 95 HIS A C 1
ATOM 785 O O . HIS A 1 95 ? -2.159 2.848 -10.895 1.00 89.56 95 HIS A O 1
ATOM 791 N N . ASP A 1 96 ? -2.086 0.685 -11.501 1.00 87.56 96 ASP A N 1
ATOM 792 C CA . ASP A 1 96 ? -3.131 0.253 -10.560 1.00 87.56 96 ASP A CA 1
ATOM 793 C C . ASP A 1 96 ? -2.761 0.579 -9.102 1.00 87.56 96 ASP A C 1
ATOM 795 O O . ASP A 1 96 ? -3.593 1.075 -8.342 1.00 87.56 96 ASP A O 1
ATOM 799 N N . CYS A 1 97 ? -1.502 0.352 -8.706 1.00 89.69 97 CYS A N 1
ATOM 800 C CA . CYS A 1 97 ? -1.022 0.703 -7.365 1.00 89.69 97 CYS A CA 1
ATOM 801 C C . CYS A 1 97 ? -1.059 2.218 -7.118 1.00 89.69 97 CYS A C 1
ATOM 803 O O . CYS A 1 97 ? -1.487 2.651 -6.050 1.00 89.69 97 CYS A O 1
ATOM 805 N N . ALA A 1 98 ? -0.632 3.026 -8.093 1.00 91.75 98 ALA A N 1
ATOM 806 C CA . ALA A 1 98 ? -0.659 4.483 -7.985 1.00 91.75 98 ALA A CA 1
ATOM 807 C C . ALA A 1 98 ? -2.096 5.018 -7.872 1.00 91.75 98 ALA A C 1
ATOM 809 O O . ALA A 1 98 ? -2.374 5.858 -7.019 1.00 91.75 98 ALA A O 1
ATOM 810 N N . VAL A 1 99 ? -3.021 4.489 -8.681 1.00 91.00 99 VAL A N 1
ATOM 811 C CA . VAL A 1 99 ? -4.448 4.836 -8.624 1.00 91.00 99 VAL A CA 1
ATOM 812 C C . VAL A 1 99 ? -5.055 4.453 -7.275 1.00 91.00 99 VAL A C 1
ATOM 814 O O . VAL A 1 99 ? -5.788 5.253 -6.698 1.00 91.00 99 VAL A O 1
ATOM 817 N N . GLU A 1 100 ? -4.739 3.275 -6.733 1.00 87.50 100 GLU A N 1
ATOM 818 C CA . GLU A 1 100 ? -5.246 2.860 -5.420 1.00 87.50 100 GLU A CA 1
ATOM 819 C C . GLU A 1 100 ? -4.743 3.770 -4.288 1.00 87.50 100 GLU A C 1
ATOM 821 O O . GLU A 1 100 ? -5.528 4.146 -3.418 1.00 87.50 100 GLU A O 1
ATOM 826 N N . LEU A 1 101 ? -3.469 4.180 -4.315 1.00 91.56 101 LEU A N 1
ATOM 827 C CA . LEU A 1 101 ? -2.923 5.132 -3.340 1.00 91.56 101 LEU A CA 1
ATOM 828 C C . LEU A 1 101 ? -3.592 6.510 -3.443 1.00 91.56 101 LEU A C 1
ATOM 830 O O . LEU A 1 101 ? -3.956 7.088 -2.421 1.00 91.56 101 LEU A O 1
ATOM 834 N N . LEU A 1 102 ? -3.819 7.009 -4.663 1.00 92.81 102 LEU A N 1
ATOM 835 C CA . LEU A 1 102 ? -4.545 8.264 -4.894 1.00 92.81 102 LEU A CA 1
ATOM 836 C C . LEU A 1 102 ? -6.000 8.188 -4.412 1.00 92.81 102 LEU A C 1
ATOM 838 O O . LEU A 1 102 ? -6.511 9.144 -3.836 1.00 92.81 102 LEU A O 1
ATOM 842 N N . ARG A 1 103 ? -6.667 7.045 -4.616 1.00 89.75 103 ARG A N 1
ATOM 843 C CA . ARG A 1 103 ? -8.064 6.825 -4.215 1.00 89.75 103 ARG A CA 1
ATOM 844 C C . ARG A 1 103 ? -8.254 6.856 -2.697 1.00 89.75 103 ARG A C 1
ATOM 846 O O . ARG A 1 103 ? -9.317 7.263 -2.237 1.00 89.75 103 ARG A O 1
ATOM 853 N N . ARG A 1 104 ? -7.257 6.405 -1.929 1.00 86.69 104 ARG A N 1
ATOM 854 C CA . ARG A 1 104 ? -7.298 6.400 -0.457 1.00 86.69 104 ARG A CA 1
ATOM 855 C C . ARG A 1 104 ? -7.274 7.810 0.139 1.00 86.69 104 ARG A C 1
ATOM 857 O O . ARG A 1 104 ? -7.948 8.037 1.137 1.00 86.69 104 ARG A O 1
ATOM 864 N N . ASN A 1 105 ? -6.585 8.749 -0.518 1.00 87.12 105 ASN A N 1
ATOM 865 C CA . ASN A 1 105 ? -6.588 10.179 -0.188 1.00 87.12 105 ASN A CA 1
ATOM 866 C C . ASN A 1 105 ? -6.255 10.485 1.290 1.00 87.12 105 ASN A C 1
ATOM 868 O O . ASN A 1 105 ? -6.916 11.293 1.941 1.00 87.12 105 ASN A O 1
ATOM 872 N N . ASP A 1 106 ? -5.230 9.819 1.821 1.00 90.81 106 ASP A N 1
ATOM 873 C CA . ASP A 1 106 ? -4.718 10.018 3.177 1.00 90.81 106 ASP A CA 1
ATOM 874 C C . ASP A 1 106 ? -3.191 10.209 3.167 1.00 90.81 106 ASP A C 1
ATOM 876 O O . ASP A 1 106 ? -2.512 9.801 2.223 1.00 90.81 106 ASP A O 1
ATOM 880 N N . GLU A 1 107 ? -2.653 10.835 4.217 1.00 94.94 107 GLU A N 1
ATOM 881 C CA . GLU A 1 107 ? -1.239 11.233 4.313 1.00 94.94 107 GLU A CA 1
ATOM 882 C C . GLU A 1 107 ? -0.262 10.063 4.111 1.00 94.94 107 GLU A C 1
ATOM 884 O O . GLU A 1 107 ? 0.674 10.169 3.316 1.00 94.94 107 GLU A O 1
ATOM 889 N N . GLU A 1 108 ? -0.509 8.916 4.750 1.00 92.81 108 GLU A N 1
ATOM 890 C CA . GLU A 1 108 ? 0.366 7.741 4.640 1.00 92.81 108 GLU A CA 1
ATOM 891 C C . GLU A 1 108 ? 0.351 7.160 3.217 1.00 92.81 108 GLU A C 1
ATOM 893 O O . GLU A 1 108 ? 1.380 6.711 2.701 1.00 92.81 108 GLU A O 1
ATOM 898 N N . SER A 1 109 ? -0.813 7.175 2.560 1.00 93.38 109 SER A N 1
ATOM 899 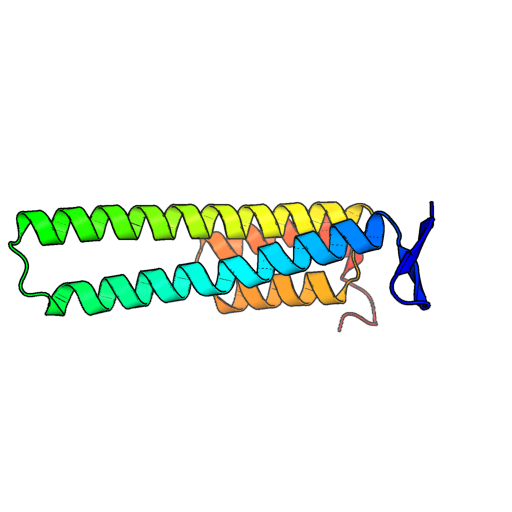C CA . SER A 1 109 ? -0.945 6.738 1.167 1.00 93.38 109 SER A CA 1
ATOM 900 C C . SER A 1 109 ? -0.198 7.671 0.206 1.00 93.38 109 SER A C 1
ATOM 902 O O . SER A 1 109 ? 0.463 7.186 -0.716 1.00 93.38 109 SER A O 1
ATOM 904 N N . PHE A 1 110 ? -0.227 8.988 0.432 1.00 96.38 110 PHE A N 1
ATOM 905 C CA . PHE A 1 110 ? 0.558 9.942 -0.359 1.00 96.38 110 PHE A CA 1
ATOM 906 C C . PHE A 1 110 ? 2.061 9.800 -0.128 1.00 96.38 110 PHE A C 1
ATOM 908 O O . PHE A 1 110 ? 2.828 9.809 -1.090 1.00 96.38 110 PHE A O 1
ATOM 915 N N . GLU A 1 111 ? 2.497 9.600 1.115 1.00 97.06 111 GLU A N 1
ATOM 916 C CA . GLU A 1 111 ? 3.904 9.331 1.410 1.00 97.06 111 GLU A CA 1
ATOM 917 C C . GLU A 1 111 ? 4.378 8.049 0.702 1.00 97.06 111 GLU A C 1
ATOM 919 O O . GLU A 1 111 ? 5.437 8.027 0.066 1.00 97.06 111 GLU A O 1
ATOM 924 N N . CYS A 1 112 ? 3.567 6.988 0.752 1.00 96.06 112 CYS A N 1
ATOM 925 C CA . CYS A 1 112 ? 3.820 5.745 0.028 1.00 96.06 112 CYS A CA 1
ATOM 926 C C . CYS A 1 112 ? 3.910 5.984 -1.489 1.00 96.06 112 CYS A C 1
ATOM 928 O O . CYS A 1 112 ? 4.832 5.478 -2.133 1.00 96.06 112 CYS A O 1
ATOM 930 N N . LEU A 1 113 ? 3.015 6.796 -2.060 1.00 96.62 113 LEU A N 1
ATOM 931 C CA . LEU A 1 113 ? 3.038 7.152 -3.480 1.00 96.62 113 LEU A CA 1
ATOM 932 C C . LEU A 1 113 ? 4.321 7.898 -3.854 1.00 96.62 113 LEU A C 1
ATOM 934 O O . LEU A 1 113 ? 4.970 7.532 -4.831 1.00 96.62 113 LEU A O 1
ATOM 938 N N . CYS A 1 114 ? 4.729 8.893 -3.066 1.00 97.44 114 CYS A N 1
ATOM 939 C CA . CYS A 1 114 ? 5.975 9.623 -3.287 1.00 97.44 114 CYS A CA 1
ATOM 940 C C . CYS A 1 114 ? 7.182 8.678 -3.278 1.00 97.44 114 CYS A C 1
ATOM 942 O O . CYS A 1 114 ? 7.988 8.705 -4.207 1.00 97.44 114 CYS A O 1
ATOM 944 N N . LYS A 1 115 ? 7.278 7.789 -2.280 1.00 96.69 115 LYS A N 1
ATOM 945 C CA . LYS A 1 115 ? 8.341 6.770 -2.207 1.00 96.69 115 LYS A CA 1
ATOM 946 C C . LYS A 1 115 ? 8.328 5.847 -3.425 1.00 96.69 115 LYS A C 1
ATOM 948 O O . LYS A 1 115 ? 9.375 5.588 -4.011 1.00 96.69 115 LYS A O 1
ATOM 953 N N . LEU A 1 116 ? 7.143 5.413 -3.852 1.00 95.44 116 LEU A N 1
ATOM 954 C CA . LEU A 1 116 ? 6.984 4.559 -5.025 1.00 95.44 116 LEU A CA 1
ATOM 955 C C . LEU A 1 116 ? 7.486 5.262 -6.295 1.00 95.44 116 LEU A C 1
ATOM 957 O O . LEU A 1 116 ? 8.272 4.696 -7.052 1.00 95.44 116 LEU A O 1
ATOM 961 N N . LEU A 1 117 ? 7.069 6.511 -6.511 1.00 95.19 117 LEU A N 1
ATOM 962 C CA . LEU A 1 117 ? 7.460 7.313 -7.670 1.00 95.19 117 LEU A CA 1
ATOM 963 C C . LEU A 1 117 ? 8.954 7.659 -7.670 1.00 95.19 117 LEU A C 1
ATOM 965 O O . LEU A 1 117 ? 9.550 7.719 -8.742 1.00 95.19 117 LEU A O 1
ATOM 969 N N . ILE A 1 118 ? 9.587 7.811 -6.506 1.00 95.56 118 ILE A N 1
ATOM 970 C CA . ILE A 1 118 ? 11.050 7.936 -6.415 1.00 95.56 118 ILE A CA 1
ATOM 971 C C . ILE A 1 118 ? 11.731 6.676 -6.965 1.00 95.56 118 ILE A C 1
ATOM 973 O O . ILE A 1 118 ? 12.698 6.775 -7.720 1.00 95.56 118 ILE A O 1
ATOM 977 N N . THR A 1 119 ? 11.222 5.492 -6.623 1.00 92.88 119 THR A N 1
ATOM 978 C CA . THR A 1 119 ? 11.825 4.220 -7.040 1.00 92.88 119 THR A CA 1
ATOM 979 C C . THR A 1 119 ? 11.601 3.917 -8.520 1.00 92.88 119 THR A C 1
ATOM 981 O O . THR A 1 119 ? 12.523 3.432 -9.178 1.00 92.88 119 THR A O 1
ATOM 984 N N . ILE A 1 120 ? 10.394 4.162 -9.043 1.00 93.94 120 ILE A N 1
ATOM 985 C CA . ILE A 1 120 ? 9.981 3.660 -10.366 1.00 93.94 120 ILE A CA 1
ATOM 986 C C . ILE A 1 120 ? 9.433 4.725 -11.324 1.00 93.94 120 ILE A C 1
ATOM 988 O O . ILE A 1 120 ? 9.133 4.408 -12.471 1.00 93.94 120 ILE A O 1
ATOM 992 N N . GLY A 1 121 ? 9.294 5.983 -10.902 1.00 91.62 121 GLY A N 1
ATOM 993 C CA . GLY A 1 121 ? 8.610 7.025 -11.678 1.00 91.62 121 GLY A CA 1
ATOM 994 C C . GLY A 1 121 ? 9.247 7.291 -13.042 1.00 91.62 121 GLY A C 1
ATOM 995 O O . GLY A 1 121 ? 8.536 7.408 -14.034 1.00 91.62 121 GLY A O 1
ATOM 996 N N . LYS A 1 122 ? 10.583 7.273 -13.129 1.00 90.06 122 LYS A N 1
ATOM 997 C CA . LYS A 1 122 ? 11.307 7.415 -14.407 1.00 90.06 122 LYS A CA 1
ATOM 998 C C . LYS A 1 122 ? 10.999 6.279 -15.388 1.00 90.06 122 LYS A C 1
ATOM 1000 O O . LYS A 1 1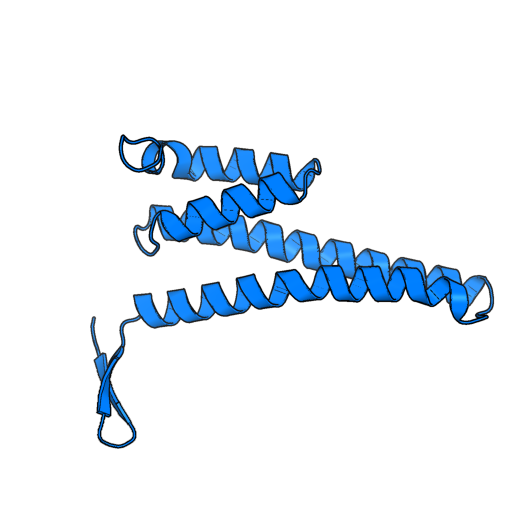22 ? 10.955 6.507 -16.590 1.00 90.06 122 LYS A O 1
ATOM 1005 N N . ASP A 1 123 ? 10.816 5.062 -14.883 1.00 88.12 123 ASP A N 1
ATOM 1006 C CA . ASP A 1 123 ? 10.460 3.903 -15.705 1.00 88.12 123 ASP A CA 1
ATOM 1007 C C . ASP A 1 123 ? 8.988 3.946 -16.156 1.00 88.12 123 ASP A C 1
ATOM 1009 O O . ASP A 1 123 ? 8.637 3.275 -17.123 1.00 88.12 123 ASP A O 1
ATOM 1013 N N . LEU A 1 124 ? 8.133 4.722 -15.476 1.00 87.06 124 LEU A N 1
ATOM 1014 C CA . LEU A 1 124 ? 6.739 4.944 -15.872 1.00 87.06 124 LEU A CA 1
ATOM 1015 C C . LEU A 1 124 ? 6.575 6.138 -16.831 1.00 87.06 124 LEU A C 1
ATOM 1017 O O . LEU A 1 124 ? 5.645 6.149 -17.635 1.00 87.06 124 LEU A O 1
ATOM 1021 N N . ASP A 1 125 ? 7.480 7.119 -16.808 1.00 84.00 125 ASP A N 1
ATOM 1022 C CA . ASP A 1 125 ? 7.368 8.362 -17.585 1.00 84.00 125 ASP A CA 1
ATOM 1023 C C . ASP A 1 125 ? 7.837 8.212 -19.047 1.00 84.00 125 ASP A C 1
ATOM 1025 O O . ASP A 1 125 ? 8.983 8.483 -19.413 1.00 84.00 125 ASP A O 1
ATOM 1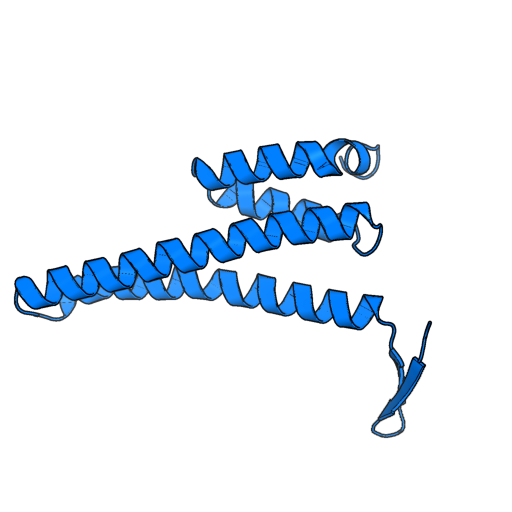029 N N . HIS A 1 126 ? 6.935 7.745 -19.912 1.00 77.44 126 HIS A N 1
ATOM 1030 C CA . HIS A 1 126 ? 7.168 7.624 -21.353 1.00 77.44 126 HIS A CA 1
ATOM 1031 C C . HIS A 1 126 ? 5.857 7.705 -22.147 1.00 77.44 126 HIS A C 1
ATOM 1033 O O . HIS A 1 126 ? 4.769 7.579 -21.598 1.00 77.44 126 HIS A O 1
ATOM 1039 N N . LYS A 1 127 ? 5.941 7.918 -23.470 1.00 60.44 127 LYS A N 1
ATOM 1040 C CA . LYS A 1 127 ? 4.797 8.274 -24.343 1.00 60.44 127 LYS A CA 1
ATOM 1041 C C . LYS A 1 127 ? 3.603 7.295 -24.338 1.00 60.44 127 LYS A C 1
ATOM 1043 O O . LYS A 1 127 ? 2.562 7.659 -24.866 1.00 60.44 127 LYS A O 1
ATOM 1048 N N . LYS A 1 128 ? 3.753 6.079 -23.797 1.00 58.47 128 LYS A N 1
ATOM 1049 C CA . LYS A 1 128 ? 2.675 5.082 -23.622 1.00 58.47 128 LYS A CA 1
ATOM 1050 C C . LYS A 1 128 ? 2.041 5.076 -22.220 1.00 58.47 128 LYS A C 1
ATOM 1052 O O . LYS A 1 128 ? 1.028 4.414 -22.046 1.00 58.47 128 LYS A O 1
ATOM 1057 N N . GLY A 1 129 ? 2.640 5.773 -21.255 1.00 52.69 129 GLY A N 1
ATOM 1058 C CA . GLY A 1 129 ? 2.156 5.938 -19.880 1.00 52.69 129 GLY A CA 1
ATOM 1059 C C . GLY A 1 129 ? 1.390 7.246 -19.639 1.00 52.69 129 GLY A C 1
ATOM 1060 O O . GLY A 1 129 ? 1.167 7.601 -18.484 1.00 52.69 129 GLY A O 1
ATOM 1061 N N . LYS A 1 130 ? 1.028 7.969 -20.711 1.00 46.09 130 LYS A N 1
ATOM 1062 C CA . LYS A 1 130 ? 0.085 9.099 -20.699 1.00 46.09 130 LYS A CA 1
ATOM 1063 C C . LYS A 1 130 ? -1.282 8.649 -21.186 1.00 46.09 130 LYS A C 1
ATOM 1065 O O . LYS A 1 130 ? -1.303 7.863 -22.160 1.00 46.09 130 LYS A O 1
#

Radius of gyration: 19.51 Å; chains: 1; bounding box: 39×45×53 Å

Sequence (130 aa):
KKVVVEKDGRKKDISFRKILLNRCQKEFKKENSIEKTINEKLADLVNQGLKEEELQKRKIDLQDQVHQAKRRTLGNIQFIGELFKLKMLTESIMHDCAVELLRRNDEESFECLCKLLITIGKDLDHKKGK

Organism: Acropora cervicornis (NCBI:txid6130)

pLDDT: mean 82.59, std 9.98, range [46.09, 97.44]

InterPro domains:
  IPR003890 MIF4G-like, type 3 [PF02854] (15-129)
  IPR016024 Armadillo-type fold [SSF48371] (12-129)

Secondary structure (DSSP, 8-state):
-EEEEEETTEEEEEEHHHHHHHHHHHHHHHHHHHHHHHHHHHHHHTTS---HHHHHHHHHHHHHHHHHHHHHHHHHHHHHHHHHHTT-S-HHHHHHHHHHHHHH-SHHHHHHHHHHHHHHHHHH-STT--